Protein AF-A0A8X6SIL1-F1 (afdb_monomer_lite)

InterPro domains:
  IPR036397 Ribonuclease H superfamily [G3DSA:3.30.420.10] (1-82)
  IPR038717 Tc1-like transposase, DDE domain [PF13358] (15-61)

Secondary structure (DSSP, 8-state):
---SSTTS-EEEE----TTTTSHHHHHHHHHTTTTEEEEPPPTT-GGG-HHHHHHHHHHHHHHH-SSPP-SHHHHHHHHH--

Organism: Trichonephila clavipes (NCBI:txid2585209)

Structure (mmCIF, N/CA/C/O backbone):
data_AF-A0A8X6SIL1-F1
#
_entry.id   AF-A0A8X6SIL1-F1
#
loop_
_atom_site.group_PDB
_atom_site.id
_atom_site.type_symbol
_atom_site.label_atom_id
_atom_site.label_alt_id
_atom_site.label_comp_id
_atom_site.label_asym_id
_atom_site.label_entity_id
_atom_site.label_seq_id
_atom_site.pdbx_PDB_ins_code
_atom_site.Cartn_x
_atom_site.Cartn_y
_atom_site.Cartn_z
_atom_site.occupancy
_atom_site.B_iso_or_equiv
_atom_site.auth_seq_id
_atom_site.auth_comp_id
_atom_site.auth_asym_id
_atom_site.auth_atom_id
_atom_site.pdbx_PDB_model_num
ATOM 1 N N . MET A 1 1 ? 1.454 21.012 12.606 1.00 50.75 1 MET A N 1
ATOM 2 C CA . MET A 1 1 ? 0.622 19.858 12.232 1.00 50.75 1 MET A CA 1
ATOM 3 C C . MET A 1 1 ? 0.130 20.133 10.826 1.00 50.75 1 MET A C 1
ATOM 5 O O . MET A 1 1 ? -0.477 21.175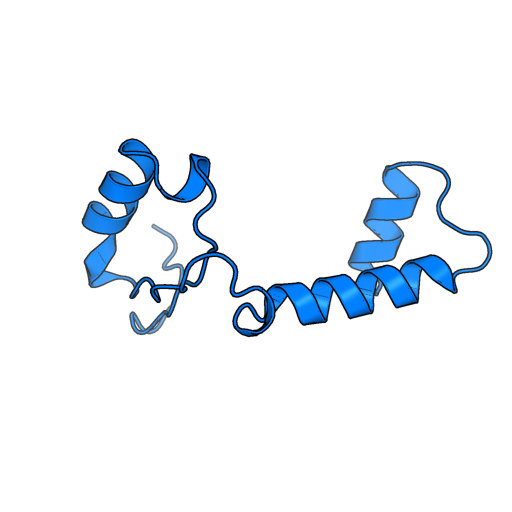 10.619 1.00 50.75 1 MET A O 1
ATOM 9 N N . HIS A 1 2 ? 0.566 19.345 9.845 1.00 57.91 2 HIS A N 1
ATOM 10 C CA . HIS A 1 2 ? 0.124 19.514 8.463 1.00 57.91 2 HIS A CA 1
ATOM 11 C C . HIS A 1 2 ? -1.156 18.696 8.337 1.00 57.91 2 HIS A C 1
ATOM 13 O O . HIS A 1 2 ? -1.102 17.486 8.528 1.00 57.91 2 HIS A O 1
ATOM 19 N N . ILE A 1 3 ? -2.289 19.356 8.107 1.00 60.09 3 ILE A N 1
ATOM 20 C CA . ILE A 1 3 ? -3.571 18.672 7.935 1.00 60.09 3 ILE A CA 1
ATOM 21 C C . ILE A 1 3 ? -3.425 17.761 6.707 1.00 60.09 3 ILE A C 1
ATOM 23 O O . ILE A 1 3 ? -3.045 18.236 5.631 1.00 60.09 3 ILE A O 1
ATOM 27 N N . VAL A 1 4 ? -3.629 16.454 6.889 1.00 66.88 4 VAL A N 1
ATOM 28 C CA . VAL A 1 4 ? -3.478 15.448 5.820 1.00 66.88 4 VAL A CA 1
ATOM 29 C C . VAL A 1 4 ? -4.604 15.600 4.791 1.00 66.88 4 VAL A C 1
ATOM 31 O O . VAL A 1 4 ? -4.357 15.501 3.590 1.00 66.88 4 VAL A O 1
ATOM 34 N N . PHE A 1 5 ? -5.808 15.947 5.254 1.00 77.19 5 PHE A N 1
ATOM 35 C CA . PHE A 1 5 ? -6.977 16.246 4.431 1.00 77.19 5 PHE A CA 1
ATOM 36 C C . PHE A 1 5 ? -7.545 17.615 4.827 1.00 77.19 5 PHE A C 1
ATOM 38 O O . PHE A 1 5 ? -8.187 17.713 5.864 1.00 77.19 5 PHE A O 1
ATOM 45 N N . PRO A 1 6 ? -7.320 18.689 4.045 1.00 72.75 6 PRO A N 1
ATOM 46 C CA . PRO A 1 6 ? -7.606 20.081 4.439 1.00 72.75 6 PRO A CA 1
ATOM 47 C C . PRO A 1 6 ? -9.059 20.414 4.819 1.00 72.75 6 PRO A C 1
ATOM 49 O O . PRO A 1 6 ? -9.341 21.553 5.182 1.00 72.75 6 PRO A O 1
ATOM 52 N N . GLN A 1 7 ? -9.975 19.468 4.629 1.00 78.81 7 GLN A N 1
ATOM 53 C CA . GLN A 1 7 ? -11.419 19.597 4.802 1.00 78.81 7 GLN A CA 1
ATOM 54 C C . GLN A 1 7 ? -11.949 18.696 5.934 1.00 78.81 7 GLN A C 1
ATOM 56 O O . GLN A 1 7 ? -13.158 18.665 6.142 1.00 78.81 7 GLN A O 1
ATOM 61 N N . ASP A 1 8 ? -11.063 17.986 6.652 1.00 74.75 8 ASP A N 1
ATOM 62 C CA . ASP A 1 8 ? -11.379 17.045 7.742 1.00 74.75 8 ASP A CA 1
ATOM 63 C C . ASP A 1 8 ? -12.410 15.956 7.351 1.00 74.75 8 ASP A C 1
ATOM 65 O O . ASP A 1 8 ? -13.087 15.361 8.186 1.00 74.75 8 ASP A O 1
ATOM 69 N N . ASP A 1 9 ? -12.535 15.679 6.049 1.00 82.00 9 ASP A N 1
ATOM 70 C CA . ASP A 1 9 ? -13.445 14.699 5.442 1.00 82.00 9 ASP A CA 1
ATOM 71 C C . ASP A 1 9 ? -12.688 13.566 4.728 1.00 82.00 9 ASP A C 1
ATOM 73 O O . ASP A 1 9 ? -13.248 12.813 3.925 1.00 82.00 9 ASP A O 1
ATOM 77 N N . GLY A 1 10 ? -11.393 13.441 5.026 1.00 90.00 10 GLY A N 1
ATOM 78 C CA . GLY A 1 10 ? -10.518 12.455 4.419 1.00 90.00 10 GLY A CA 1
ATOM 79 C C . GLY A 1 10 ? -11.010 11.029 4.629 1.00 90.00 10 GLY A C 1
ATOM 80 O O . GLY A 1 10 ? -11.439 10.656 5.719 1.00 90.00 10 GLY A O 1
ATOM 81 N N . ILE A 1 11 ? -10.885 10.198 3.596 1.00 92.75 11 ILE A N 1
ATOM 82 C CA . ILE A 1 11 ? -11.073 8.751 3.709 1.00 92.75 11 ILE A CA 1
ATOM 83 C C . ILE A 1 11 ? -9.728 8.083 3.453 1.00 92.75 11 ILE A C 1
ATOM 85 O O . ILE A 1 11 ? -9.175 8.171 2.356 1.00 92.75 11 ILE A O 1
ATOM 89 N N . PHE A 1 12 ? -9.210 7.395 4.465 1.00 93.12 12 PHE A N 1
ATOM 90 C CA . PHE A 1 12 ? -7.993 6.606 4.363 1.00 93.12 12 PHE A CA 1
ATOM 91 C C . PHE A 1 12 ? -8.341 5.129 4.167 1.00 93.12 12 PHE A C 1
ATOM 93 O O . PHE A 1 12 ? -9.060 4.541 4.972 1.00 93.12 12 PHE A O 1
ATOM 100 N N . GLN A 1 13 ? -7.819 4.507 3.112 1.00 94.75 13 GLN A N 1
ATOM 101 C CA . GLN A 1 13 ? -8.020 3.087 2.831 1.00 94.75 13 GLN A CA 1
ATOM 102 C C . GLN A 1 13 ? -6.669 2.365 2.829 1.00 94.75 13 GLN A C 1
ATOM 104 O O . GLN A 1 13 ? -5.720 2.811 2.190 1.00 94.75 13 GLN A O 1
ATOM 109 N N . GLN A 1 14 ? -6.599 1.231 3.527 1.00 94.12 14 GLN A N 1
ATOM 110 C CA . GLN A 1 14 ? -5.440 0.336 3.550 1.00 94.12 14 GLN A CA 1
ATOM 111 C C . GLN A 1 14 ? -5.903 -1.125 3.586 1.00 94.12 14 GLN A C 1
ATOM 113 O O . GLN A 1 14 ? -7.051 -1.415 3.929 1.00 94.12 14 GLN A O 1
ATOM 118 N N . ASP A 1 15 ? -5.011 -2.052 3.238 1.00 93.94 15 ASP A N 1
ATOM 119 C CA . ASP A 1 15 ? -5.278 -3.481 3.385 1.00 93.94 15 ASP A CA 1
ATOM 120 C C . ASP A 1 15 ? -5.140 -3.955 4.849 1.00 93.94 15 ASP A C 1
ATOM 122 O O . ASP A 1 15 ? -4.742 -3.216 5.752 1.00 93.94 15 ASP A O 1
ATOM 126 N N . ASN A 1 16 ? -5.444 -5.233 5.085 1.00 92.88 16 ASN A N 1
ATOM 127 C CA . ASN A 1 16 ? -5.370 -5.849 6.412 1.00 92.88 16 ASN A CA 1
ATOM 128 C C . ASN A 1 16 ? -4.004 -6.496 6.709 1.00 92.88 16 ASN A C 1
ATOM 130 O O . ASN A 1 16 ? -3.936 -7.462 7.481 1.00 92.88 16 ASN A O 1
ATOM 134 N N . ALA A 1 17 ? -2.908 -6.016 6.108 1.00 93.56 17 ALA A N 1
ATOM 135 C CA . ALA A 1 17 ? -1.578 -6.521 6.430 1.00 93.56 17 ALA A CA 1
ATOM 136 C C . ALA A 1 17 ? -1.288 -6.417 7.942 1.00 93.56 17 ALA A C 1
ATOM 138 O O . ALA A 1 17 ? -1.772 -5.534 8.657 1.00 93.56 17 ALA A O 1
ATOM 139 N N . ARG A 1 18 ? -0.464 -7.336 8.466 1.00 96.00 18 ARG A N 1
ATOM 140 C CA . ARG A 1 18 ? -0.166 -7.406 9.911 1.00 96.00 18 ARG A CA 1
ATOM 141 C C . ARG A 1 18 ? 0.433 -6.110 10.467 1.00 96.00 18 ARG A C 1
ATOM 143 O O . ARG A 1 18 ? 0.170 -5.776 11.615 1.00 96.00 18 ARG A O 1
ATOM 150 N N . CYS A 1 19 ? 1.210 -5.380 9.667 1.00 96.25 19 CYS A N 1
ATOM 151 C CA . CYS A 1 19 ? 1.748 -4.076 10.053 1.00 96.25 19 CYS A CA 1
ATOM 152 C C . CYS A 1 19 ? 0.653 -3.006 10.166 1.00 96.25 19 CYS A C 1
ATOM 154 O O . CYS A 1 19 ? 0.649 -2.261 11.137 1.00 96.25 19 CYS A O 1
ATOM 156 N N . HIS A 1 20 ? -0.314 -2.985 9.247 1.00 94.56 20 HIS A N 1
ATOM 157 C CA . HIS A 1 20 ? -1.419 -2.017 9.222 1.00 94.56 20 HIS A CA 1
ATOM 158 C C . HIS A 1 20 ? -2.436 -2.224 10.350 1.00 94.56 20 HIS A C 1
ATOM 160 O O . HIS A 1 20 ? -3.146 -1.303 10.745 1.00 94.56 20 HIS A O 1
ATOM 166 N N . THR A 1 21 ? -2.487 -3.439 10.897 1.00 93.75 21 THR A N 1
ATOM 167 C CA . THR A 1 21 ? -3.386 -3.824 11.993 1.00 93.75 21 THR A CA 1
ATOM 168 C C . THR A 1 21 ? -2.677 -3.919 13.350 1.00 93.75 21 THR A C 1
ATOM 170 O O . THR A 1 21 ? -3.293 -4.325 14.339 1.00 93.75 21 THR A O 1
ATOM 173 N N . ALA A 1 22 ? -1.394 -3.550 13.425 1.00 97.56 22 ALA A N 1
ATOM 174 C CA . ALA A 1 22 ? -0.627 -3.552 14.665 1.00 97.56 22 ALA A CA 1
ATOM 175 C C . ALA A 1 22 ? -1.224 -2.578 15.697 1.00 97.56 22 ALA A C 1
ATOM 177 O O . ALA A 1 22 ? -1.786 -1.543 15.343 1.00 97.56 22 ALA A O 1
ATOM 178 N N . ALA A 1 23 ? -1.066 -2.884 16.989 1.00 98.19 23 ALA A N 1
ATOM 179 C CA . ALA A 1 23 ? -1.632 -2.076 18.073 1.00 98.19 23 ALA A CA 1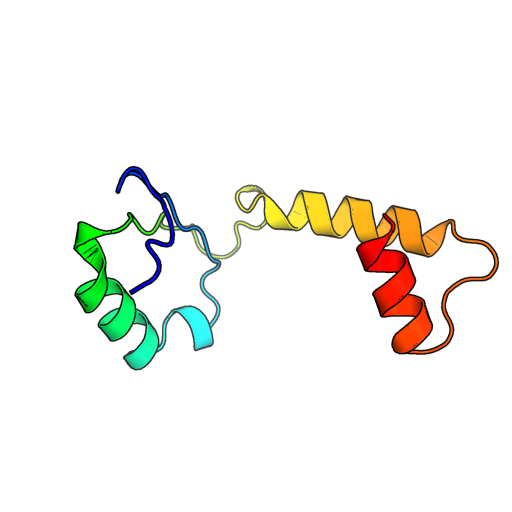
ATOM 180 C C . ALA A 1 23 ? -1.167 -0.611 18.035 1.00 98.19 23 ALA A C 1
ATOM 182 O O . ALA A 1 23 ? -1.973 0.287 18.243 1.00 98.19 23 ALA A O 1
ATOM 183 N N . SER A 1 24 ? 0.105 -0.369 17.705 1.00 97.94 24 SER A N 1
ATOM 184 C CA . SER A 1 24 ? 0.653 0.983 17.560 1.00 97.94 24 SER A CA 1
ATOM 185 C C . SER A 1 24 ? 0.008 1.765 16.414 1.00 97.94 24 SER A C 1
ATOM 187 O O . SER A 1 24 ? -0.213 2.961 16.548 1.00 97.94 24 SER A O 1
ATOM 189 N N . VAL A 1 25 ? -0.318 1.096 15.303 1.00 97.00 25 VAL A N 1
ATOM 190 C CA . VAL A 1 25 ? -0.971 1.729 14.148 1.00 97.00 25 VAL A CA 1
ATOM 191 C C . VAL A 1 25 ? -2.433 2.044 14.464 1.00 97.00 25 VAL A C 1
ATOM 193 O O . VAL A 1 25 ? -2.898 3.138 14.167 1.00 97.00 25 VAL A O 1
ATOM 196 N N . ARG A 1 26 ? -3.143 1.132 15.141 1.00 95.69 26 ARG A N 1
ATOM 197 C CA . ARG A 1 26 ? -4.515 1.389 15.612 1.00 95.69 26 ARG A CA 1
ATOM 198 C C . ARG A 1 26 ? -4.581 2.558 16.592 1.00 95.69 26 ARG A C 1
ATOM 200 O O . ARG A 1 26 ? -5.420 3.427 16.413 1.00 95.69 26 ARG A O 1
ATOM 207 N N . ALA A 1 27 ? -3.665 2.609 17.560 1.00 97.44 27 ALA A N 1
ATOM 208 C CA . ALA A 1 27 ? -3.591 3.714 18.514 1.00 97.44 27 ALA A CA 1
ATOM 209 C C . ALA A 1 27 ? -3.356 5.065 17.815 1.00 97.44 27 ALA A C 1
ATOM 211 O O . ALA A 1 27 ? -3.965 6.060 18.191 1.00 97.44 27 ALA A O 1
ATOM 212 N N . TRP A 1 28 ? -2.526 5.094 16.765 1.00 96.12 28 TRP A N 1
ATOM 213 C CA . TRP A 1 28 ? -2.319 6.305 15.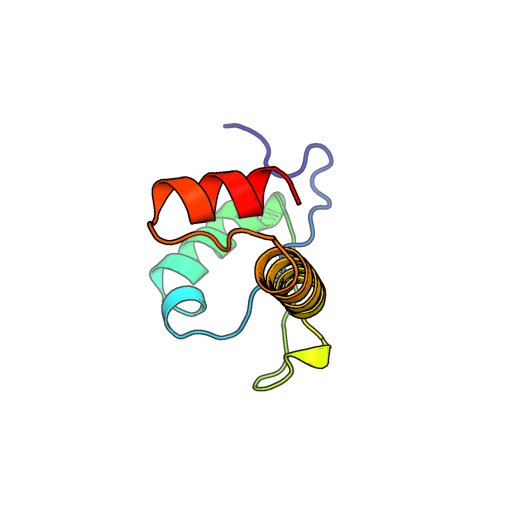968 1.00 96.12 28 TRP A CA 1
ATOM 214 C C . TRP A 1 28 ? -3.598 6.740 15.236 1.00 96.12 28 TRP A C 1
ATOM 216 O O . TRP A 1 28 ? -3.938 7.919 15.265 1.00 96.12 28 TRP A O 1
ATOM 226 N N . PHE A 1 29 ? -4.356 5.805 14.648 1.00 94.50 29 PHE A N 1
ATOM 227 C CA . PHE A 1 29 ? -5.655 6.130 14.042 1.00 94.50 29 PHE A CA 1
ATOM 228 C C . PHE A 1 29 ? -6.687 6.624 15.058 1.00 94.50 29 PHE A C 1
ATOM 230 O O . PHE A 1 29 ? -7.458 7.522 14.743 1.00 94.50 29 PHE A O 1
ATOM 237 N N . GLU A 1 30 ? -6.701 6.073 16.271 1.00 94.94 30 GLU A N 1
ATOM 238 C CA . GLU A 1 30 ? -7.581 6.543 17.349 1.00 94.94 30 GLU A CA 1
ATOM 239 C C . GLU A 1 30 ? -7.234 7.976 17.785 1.00 94.94 30 GLU A C 1
ATOM 241 O O . GLU A 1 30 ? -8.136 8.770 18.049 1.00 94.94 30 GLU A O 1
ATOM 246 N N . GLU A 1 31 ? -5.948 8.336 17.818 1.00 94.88 31 GLU A N 1
ATOM 247 C CA . GLU A 1 31 ? -5.492 9.702 18.118 1.00 94.88 31 GLU A CA 1
ATOM 248 C C . GLU A 1 31 ? -5.916 10.718 17.039 1.00 94.88 31 GLU A C 1
ATOM 250 O O . GLU A 1 31 ? -6.178 11.869 17.374 1.00 94.88 31 GLU A O 1
ATOM 255 N N . HIS A 1 32 ? -6.046 10.288 15.777 1.00 91.25 32 HIS A N 1
ATOM 256 C CA . HIS A 1 32 ? -6.343 11.152 14.620 1.00 91.25 32 HIS A CA 1
ATOM 257 C C . HIS A 1 32 ? -7.767 10.943 14.064 1.00 91.25 32 HIS A C 1
ATOM 259 O O . HIS A 1 32 ? -8.054 11.297 12.921 1.00 91.25 32 HIS A O 1
ATOM 265 N N . GLN A 1 33 ? -8.677 10.357 14.850 1.00 90.81 33 GLN A N 1
ATOM 266 C CA . GLN A 1 33 ? -10.026 9.988 14.387 1.00 90.81 33 GLN A CA 1
ATOM 267 C C . GLN A 1 33 ? -10.901 11.184 13.969 1.00 90.81 33 GLN A C 1
ATOM 269 O O . GLN A 1 33 ? -11.862 11.002 13.225 1.00 90.81 33 GLN A O 1
ATOM 274 N N . ASP A 1 34 ? -10.565 12.390 14.436 1.00 90.25 34 ASP A N 1
ATOM 275 C CA . ASP A 1 34 ? -11.256 13.634 14.082 1.00 90.25 34 ASP A CA 1
ATOM 276 C C . ASP A 1 34 ? -10.728 14.257 12.769 1.00 90.25 34 ASP A C 1
ATOM 278 O O . ASP A 1 34 ? -11.325 15.203 12.266 1.00 90.25 34 ASP A O 1
ATOM 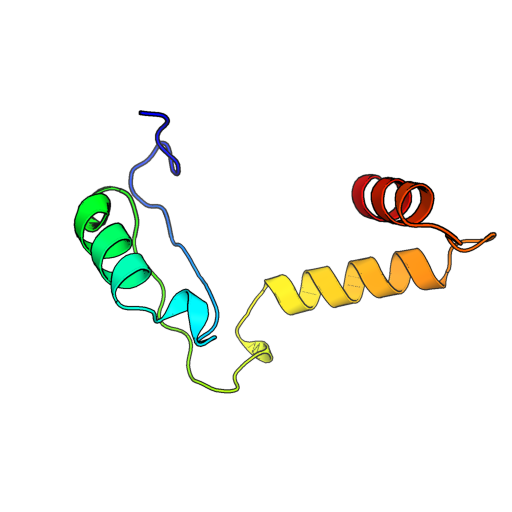282 N N . GLU A 1 35 ? -9.625 13.745 12.203 1.00 90.31 35 GLU A N 1
ATOM 283 C CA . GLU A 1 35 ? -8.989 14.288 10.986 1.00 90.31 35 GLU A CA 1
ATOM 284 C C . GLU A 1 35 ? -9.398 13.550 9.703 1.00 90.31 35 GLU A C 1
ATOM 286 O O . GLU A 1 35 ? -9.353 14.114 8.607 1.00 90.31 35 GLU A O 1
ATOM 291 N N . PHE A 1 36 ? -9.733 12.260 9.809 1.00 91.81 36 PHE A N 1
ATOM 292 C CA . PHE A 1 36 ? -10.150 11.421 8.684 1.00 91.81 36 PHE A CA 1
ATOM 293 C C . PHE A 1 36 ? -10.800 10.117 9.163 1.00 91.81 36 PHE A C 1
ATOM 295 O O . PHE A 1 36 ? -10.617 9.660 10.290 1.00 91.81 36 PHE A O 1
ATOM 302 N N . THR A 1 37 ? -11.518 9.454 8.258 1.00 92.94 37 THR A N 1
ATOM 303 C CA . THR A 1 37 ? -12.129 8.140 8.487 1.00 92.94 37 THR A CA 1
ATOM 304 C C . THR A 1 37 ? -11.305 7.028 7.844 1.00 92.94 37 THR A C 1
ATOM 306 O O . THR A 1 37 ? -10.969 7.096 6.662 1.00 92.94 37 THR A O 1
ATOM 309 N N . VAL A 1 38 ? -11.029 5.952 8.586 1.00 93.38 38 VAL A N 1
ATOM 310 C CA . VAL A 1 38 ? -10.439 4.729 8.018 1.00 93.38 38 VAL A CA 1
ATOM 311 C C . VAL A 1 38 ? -11.537 3.856 7.406 1.00 93.38 38 VAL A C 1
ATOM 313 O O . VAL A 1 38 ? -12.449 3.414 8.105 1.00 93.38 38 VAL A O 1
ATOM 316 N N . LEU A 1 39 ? -11.445 3.572 6.106 1.00 94.38 39 LEU A N 1
ATOM 317 C CA . LEU A 1 39 ? -12.379 2.701 5.396 1.00 94.38 39 LEU A CA 1
ATOM 318 C C . LEU A 1 39 ? -12.016 1.223 5.635 1.00 94.38 39 LEU A C 1
ATOM 320 O O . LEU A 1 39 ? -10.923 0.800 5.248 1.00 94.38 39 LEU A O 1
ATOM 324 N N . PRO A 1 40 ? -12.907 0.405 6.229 1.00 91.56 40 PRO A N 1
ATOM 325 C CA . PRO A 1 40 ? -12.639 -1.013 6.419 1.00 91.56 40 PRO A CA 1
ATOM 326 C C . PRO A 1 40 ? -12.631 -1.747 5.075 1.00 91.56 40 PRO A C 1
ATOM 328 O O . PRO A 1 40 ? -13.582 -1.665 4.298 1.00 91.56 40 PRO A O 1
ATOM 331 N N . LEU A 1 41 ? -11.575 -2.521 4.833 1.00 93.25 41 LEU A N 1
ATOM 332 C CA . LEU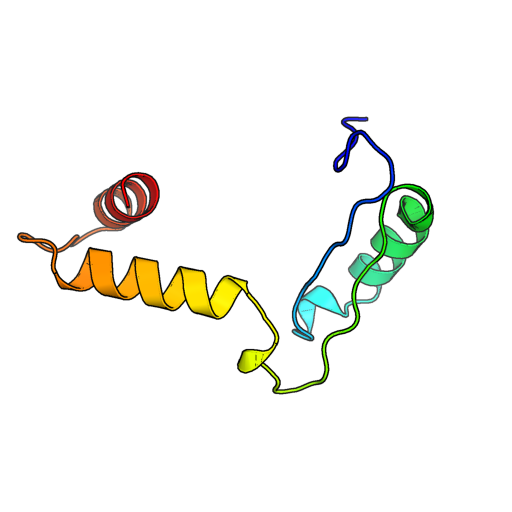 A 1 41 ? -11.474 -3.409 3.680 1.00 93.25 41 LEU A CA 1
ATOM 333 C C . LEU A 1 41 ? -11.743 -4.859 4.117 1.00 93.25 41 LEU A C 1
ATOM 335 O O . LEU A 1 41 ? -11.139 -5.322 5.091 1.00 93.25 41 LEU A O 1
ATOM 339 N N . PRO A 1 42 ? -12.607 -5.619 3.423 1.00 93.88 42 PRO A N 1
ATOM 340 C CA . PRO A 1 42 ? -12.734 -7.048 3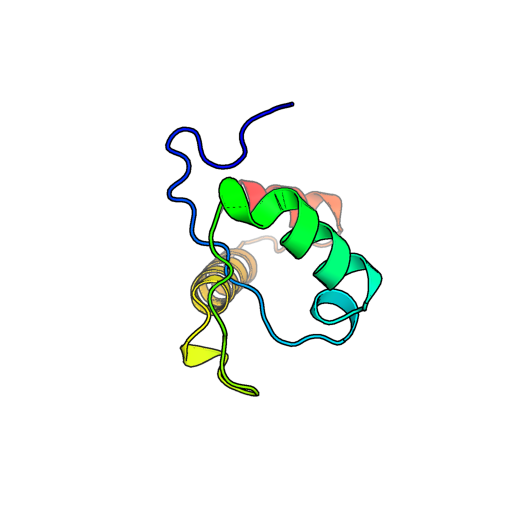.673 1.00 93.88 42 PRO A CA 1
ATOM 341 C C . PRO A 1 42 ? -11.416 -7.785 3.385 1.00 93.88 42 PRO A C 1
ATOM 343 O O . PRO A 1 42 ? -10.640 -7.420 2.501 1.00 93.88 42 PRO A O 1
ATOM 346 N N . ALA A 1 43 ? -11.131 -8.838 4.155 1.00 92.56 43 ALA A N 1
ATOM 347 C CA . ALA A 1 43 ? -9.931 -9.641 3.938 1.00 92.56 43 ALA A CA 1
ATOM 348 C C . ALA A 1 43 ? -9.953 -10.307 2.551 1.00 92.56 43 ALA A C 1
ATOM 350 O O . ALA A 1 43 ? -10.997 -10.768 2.096 1.00 92.56 43 ALA A O 1
ATOM 351 N N . ASN A 1 44 ? -8.782 -10.405 1.913 1.00 92.25 44 ASN A N 1
ATOM 352 C CA . ASN A 1 44 ? -8.607 -11.007 0.585 1.00 92.25 44 ASN A CA 1
ATOM 353 C C . ASN A 1 44 ? -9.468 -10.363 -0.519 1.00 92.25 44 ASN A C 1
ATOM 355 O O . ASN A 1 44 ? -9.904 -11.063 -1.428 1.00 92.25 44 ASN A O 1
ATOM 359 N N . SER A 1 45 ? -9.725 -9.054 -0.442 1.00 95.06 45 SER A N 1
ATOM 360 C CA . SER A 1 45 ? -10.480 -8.304 -1.461 1.00 95.06 45 SER A CA 1
ATOM 361 C C . SER A 1 45 ? -9.602 -7.258 -2.166 1.00 95.06 45 SER A C 1
ATOM 363 O O . SER A 1 45 ? -9.809 -6.057 -1.979 1.00 95.06 45 SER A O 1
ATOM 365 N N . PRO A 1 46 ? -8.573 -7.682 -2.930 1.00 93.81 46 PRO A N 1
ATOM 366 C CA . PRO A 1 46 ? -7.724 -6.754 -3.682 1.00 93.81 46 PRO A CA 1
ATOM 367 C C . PRO A 1 46 ? -8.514 -6.000 -4.762 1.00 93.81 46 PRO A C 1
ATOM 369 O O . PRO A 1 46 ? -8.194 -4.865 -5.087 1.00 93.81 46 PRO A O 1
ATOM 372 N N . ASP A 1 47 ? -9.598 -6.589 -5.265 1.00 95.12 47 ASP A N 1
ATOM 373 C CA . ASP A 1 47 ? -10.535 -5.978 -6.210 1.00 95.12 47 ASP A CA 1
ATOM 374 C C . ASP A 1 47 ? -11.224 -4.715 -5.666 1.00 95.12 47 ASP A C 1
ATOM 376 O O . ASP A 1 47 ? -11.655 -3.862 -6.439 1.00 95.12 47 ASP A O 1
ATOM 380 N N . LEU A 1 48 ? -11.294 -4.572 -4.340 1.00 94.19 48 LEU A N 1
ATOM 381 C CA . LEU A 1 48 ? -11.853 -3.402 -3.663 1.00 94.19 48 LEU A CA 1
ATOM 382 C C . LEU A 1 48 ? -10.791 -2.360 -3.273 1.00 94.19 48 LEU A C 1
ATOM 384 O O . LEU A 1 48 ? -11.141 -1.332 -2.687 1.00 94.19 48 LEU A O 1
ATOM 388 N N . ASN A 1 49 ? -9.510 -2.607 -3.571 1.00 94.62 49 ASN A N 1
ATOM 389 C CA . ASN A 1 49 ? -8.410 -1.697 -3.270 1.00 94.62 49 ASN A CA 1
ATOM 390 C C . ASN A 1 49 ? -7.947 -0.956 -4.544 1.00 94.62 49 ASN A C 1
ATOM 392 O O . ASN A 1 49 ? -7.284 -1.552 -5.396 1.00 94.62 49 ASN A O 1
ATOM 396 N N . PRO A 1 50 ? -8.229 0.355 -4.686 1.00 93.38 50 PRO A N 1
ATOM 397 C CA . PRO A 1 50 ? -7.891 1.121 -5.886 1.00 93.38 50 PRO A CA 1
ATOM 398 C C . PRO A 1 50 ? -6.399 1.127 -6.238 1.00 93.38 50 PRO A C 1
ATOM 400 O O . PRO A 1 50 ? -6.058 1.281 -7.413 1.00 93.38 50 PRO A O 1
ATOM 403 N N . ILE A 1 51 ? -5.503 0.941 -5.258 1.00 95.25 51 ILE A N 1
ATOM 404 C CA . ILE A 1 51 ? -4.056 0.926 -5.516 1.00 95.25 51 ILE A CA 1
ATOM 405 C C . ILE A 1 51 ? -3.645 -0.235 -6.432 1.00 95.25 51 ILE A C 1
ATOM 407 O O . ILE A 1 51 ? -2.683 -0.103 -7.183 1.00 95.25 51 ILE A O 1
ATOM 411 N N . GLU A 1 52 ? -4.397 -1.340 -6.448 1.00 96.00 52 GLU A N 1
ATOM 412 C CA . GLU A 1 52 ? -4.109 -2.497 -7.305 1.00 96.00 52 GLU A CA 1
ATOM 413 C C . GLU A 1 52 ? -4.235 -2.143 -8.793 1.00 96.00 52 GLU A C 1
ATOM 415 O O . GLU A 1 52 ? -3.438 -2.584 -9.624 1.00 96.00 52 GLU A O 1
ATOM 420 N N . HIS A 1 53 ? -5.191 -1.275 -9.143 1.00 95.50 53 HIS A N 1
ATOM 421 C CA . HIS A 1 53 ? -5.324 -0.770 -10.511 1.00 95.50 53 HIS A CA 1
ATOM 422 C C . HIS A 1 53 ? -4.139 0.117 -10.907 1.00 95.50 53 HIS A C 1
ATOM 424 O O . HIS A 1 53 ? -3.667 0.038 -12.045 1.00 95.50 53 HIS A O 1
ATOM 430 N N . LEU A 1 54 ? -3.640 0.935 -9.974 1.00 96.00 54 LEU A N 1
ATOM 431 C CA . LEU A 1 54 ? -2.460 1.765 -10.203 1.00 96.00 54 LEU A CA 1
ATOM 432 C C . LEU A 1 54 ? -1.208 0.898 -10.378 1.00 96.00 54 LEU A C 1
ATOM 434 O O . LEU A 1 54 ? -0.461 1.102 -11.333 1.00 96.00 54 LEU A O 1
ATOM 438 N N . TRP A 1 55 ? -1.017 -0.119 -9.533 1.00 96.81 55 TRP A N 1
ATOM 439 C CA . TRP A 1 55 ? 0.091 -1.065 -9.676 1.00 96.81 55 TRP A CA 1
ATOM 440 C C . TRP A 1 55 ? 0.069 -1.790 -11.017 1.00 96.81 55 TRP A C 1
ATOM 442 O O . TRP A 1 55 ? 1.102 -1.870 -11.681 1.00 96.81 55 TRP A O 1
ATOM 452 N N . TYR A 1 56 ? -1.102 -2.256 -11.457 1.00 96.69 56 TYR A N 1
ATOM 453 C CA . TYR A 1 56 ? -1.253 -2.874 -12.773 1.00 96.69 56 TYR A CA 1
ATOM 454 C C . TYR A 1 56 ? -0.875 -1.918 -13.915 1.00 96.69 56 TYR A C 1
ATOM 456 O O . TYR A 1 56 ? -0.230 -2.324 -14.884 1.00 96.69 56 TYR A O 1
ATOM 464 N N . HIS A 1 57 ? -1.259 -0.644 -13.815 1.00 96.06 57 HIS A N 1
ATOM 465 C CA . HIS A 1 57 ? -0.885 0.362 -14.804 1.00 96.06 57 HIS A CA 1
ATOM 466 C C . HIS A 1 57 ? 0.632 0.598 -14.838 1.00 96.06 57 HIS A C 1
ATOM 468 O O . HIS A 1 57 ? 1.234 0.505 -15.910 1.00 96.06 57 HIS A O 1
ATOM 474 N N . LEU A 1 58 ? 1.250 0.832 -13.677 1.00 96.88 58 LEU A N 1
ATOM 475 C CA . LEU A 1 58 ? 2.689 1.075 -13.550 1.00 96.88 58 LEU A CA 1
ATOM 476 C C . LEU A 1 58 ? 3.519 -0.114 -14.051 1.00 96.88 58 LEU A C 1
ATOM 478 O O . LEU A 1 58 ? 4.461 0.068 -14.822 1.00 96.88 58 LEU A O 1
ATOM 482 N N . ASP A 1 59 ? 3.139 -1.340 -13.683 1.00 96.31 59 ASP A N 1
ATOM 483 C CA . ASP A 1 59 ? 3.795 -2.565 -14.153 1.00 96.31 59 ASP A CA 1
ATOM 484 C C . ASP A 1 59 ? 3.751 -2.670 -15.685 1.00 96.31 59 ASP A C 1
ATOM 486 O O . ASP A 1 59 ? 4.767 -2.959 -16.322 1.00 96.31 59 ASP A O 1
ATOM 490 N N . ARG A 1 60 ? 2.609 -2.348 -16.307 1.00 96.88 60 ARG A N 1
ATOM 491 C CA . ARG A 1 60 ? 2.499 -2.315 -17.771 1.00 96.88 60 ARG A CA 1
ATOM 492 C C . ARG A 1 60 ? 3.412 -1.276 -18.401 1.00 96.88 60 ARG A C 1
ATOM 494 O O . ARG A 1 60 ? 4.052 -1.608 -19.397 1.00 96.88 60 ARG A O 1
ATOM 501 N N . VAL A 1 61 ? 3.461 -0.059 -17.856 1.00 95.38 61 VAL A N 1
ATOM 502 C CA . VAL A 1 61 ? 4.338 1.008 -18.364 1.00 95.38 61 VAL A CA 1
ATOM 503 C C . VAL A 1 61 ? 5.790 0.546 -18.321 1.00 95.38 61 VAL A C 1
ATOM 505 O O . VAL A 1 61 ? 6.445 0.529 -19.359 1.00 95.38 61 VAL A O 1
ATOM 508 N N . VAL A 1 62 ? 6.263 0.059 -17.171 1.00 96.44 62 VAL A N 1
ATOM 509 C CA . VAL A 1 62 ? 7.649 -0.410 -17.010 1.00 96.44 62 VAL A CA 1
ATOM 510 C C . VAL A 1 62 ? 7.975 -1.566 -17.962 1.00 96.44 62 VAL A C 1
ATOM 512 O O . VAL A 1 62 ? 9.055 -1.595 -18.551 1.00 96.44 62 VAL A O 1
ATOM 515 N N . ARG A 1 63 ? 7.047 -2.509 -18.167 1.00 96.06 63 ARG A N 1
ATOM 516 C CA . ARG A 1 63 ? 7.271 -3.668 -19.049 1.00 96.06 63 ARG A CA 1
ATOM 517 C C . ARG A 1 63 ? 7.429 -3.308 -20.522 1.00 96.06 63 ARG A C 1
ATOM 519 O O . ARG A 1 63 ? 8.123 -4.043 -21.223 1.00 96.06 63 ARG A O 1
ATOM 526 N N . ILE A 1 64 ? 6.788 -2.238 -20.993 1.00 96.75 64 ILE A N 1
ATOM 527 C CA . ILE A 1 64 ? 6.872 -1.812 -22.401 1.00 96.75 64 ILE A CA 1
ATOM 528 C C . ILE A 1 64 ? 8.018 -0.829 -22.672 1.00 96.75 64 ILE A C 1
ATOM 530 O O . ILE A 1 64 ? 8.235 -0.482 -23.831 1.00 96.75 64 ILE A O 1
ATOM 534 N N . MET A 1 65 ? 8.734 -0.368 -21.639 1.00 95.75 65 MET A N 1
ATOM 535 C CA . MET A 1 65 ? 9.901 0.500 -21.812 1.00 95.75 65 MET A CA 1
ATOM 536 C C . MET A 1 65 ? 11.028 -0.229 -22.547 1.00 95.75 65 MET A C 1
ATOM 538 O O . MET A 1 65 ? 11.303 -1.399 -22.279 1.00 95.75 65 MET A O 1
ATOM 542 N N . ASP A 1 66 ? 11.711 0.498 -23.429 1.00 95.06 66 ASP A N 1
ATOM 543 C CA . ASP A 1 66 ? 12.899 0.033 -24.137 1.00 95.06 66 ASP A CA 1
ATOM 544 C C . ASP A 1 66 ? 13.991 1.126 -24.105 1.00 95.06 66 ASP A C 1
ATOM 546 O O . ASP A 1 66 ? 13.788 2.202 -24.676 1.00 95.06 66 ASP A O 1
ATOM 550 N N . PRO A 1 67 ? 15.126 0.904 -23.412 1.00 93.44 67 PRO A N 1
ATOM 551 C CA . PRO A 1 67 ? 15.433 -0.273 -22.597 1.00 93.44 67 PRO A CA 1
ATOM 552 C C . PRO A 1 67 ? 14.605 -0.316 -21.300 1.00 93.44 67 PRO A C 1
ATOM 554 O O . PRO A 1 67 ? 14.201 0.717 -20.763 1.00 93.44 67 PRO A O 1
ATOM 557 N N . GLN A 1 68 ? 14.405 -1.516 -20.754 1.00 96.31 68 GLN A N 1
ATOM 558 C CA . GLN A 1 68 ? 13.833 -1.674 -19.415 1.00 96.31 68 GLN A CA 1
ATOM 559 C C . GLN A 1 68 ? 14.807 -1.173 -18.332 1.00 96.31 68 GLN A C 1
ATOM 561 O O . GLN A 1 68 ? 16.025 -1.217 -18.517 1.00 96.31 68 GLN A O 1
ATOM 566 N N . PRO A 1 69 ? 14.308 -0.714 -17.172 1.00 97.12 69 PRO A N 1
ATOM 567 C CA . PRO A 1 69 ? 15.173 -0.344 -16.059 1.00 97.12 69 PRO A CA 1
ATOM 568 C C . PRO A 1 69 ? 15.944 -1.561 -15.525 1.00 97.12 69 PRO A C 1
ATOM 570 O O . PRO A 1 69 ? 15.370 -2.613 -15.244 1.00 97.12 69 PRO A O 1
ATOM 573 N N . HIS A 1 70 ? 17.255 -1.406 -15.338 1.00 97.00 70 HIS A N 1
ATOM 574 C CA . HIS A 1 70 ? 18.165 -2.476 -14.907 1.00 97.00 70 HIS A CA 1
ATOM 575 C C . HIS A 1 70 ? 18.794 -2.228 -13.528 1.00 97.00 70 HIS A C 1
ATOM 577 O O . HIS A 1 70 ? 19.615 -3.015 -13.058 1.00 97.00 70 HIS A O 1
ATOM 583 N N . ASN A 1 71 ? 18.432 -1.129 -12.867 1.00 97.56 71 ASN A N 1
ATOM 584 C CA . ASN A 1 71 ? 18.825 -0.829 -11.496 1.00 97.56 71 ASN A CA 1
ATOM 585 C C . ASN A 1 71 ? 17.733 -0.019 -10.780 1.00 97.56 71 ASN A C 1
ATOM 587 O O . ASN A 1 71 ? 16.792 0.468 -11.406 1.00 97.56 71 ASN A O 1
ATOM 591 N N . LEU A 1 72 ? 17.872 0.131 -9.460 1.00 97.94 72 LEU A N 1
ATOM 592 C CA . LEU A 1 72 ? 16.871 0.794 -8.618 1.00 97.94 72 LEU A CA 1
ATOM 593 C C . LEU A 1 72 ? 16.641 2.263 -8.990 1.00 97.94 72 LEU A C 1
ATOM 595 O O . LEU A 1 72 ? 15.508 2.722 -8.921 1.00 97.94 72 LEU A O 1
ATOM 599 N N . VAL A 1 73 ? 17.685 2.984 -9.412 1.00 98.06 73 VAL A N 1
ATOM 600 C CA . VAL A 1 73 ? 17.564 4.397 -9.806 1.00 98.06 73 VAL A CA 1
ATOM 601 C C . VAL A 1 73 ? 16.728 4.516 -11.075 1.00 98.06 73 VAL A C 1
ATOM 603 O O . VAL A 1 73 ? 15.784 5.294 -11.119 1.00 98.06 73 VAL A O 1
ATOM 606 N N . GLN A 1 74 ? 17.022 3.692 -12.082 1.00 97.19 74 GLN A N 1
ATOM 607 C CA . GLN A 1 74 ? 16.257 3.665 -13.328 1.00 97.19 74 GLN A CA 1
ATOM 608 C C . GLN A 1 74 ? 14.802 3.250 -13.096 1.00 97.19 74 GLN A C 1
ATOM 610 O O . GLN A 1 74 ? 13.911 3.824 -13.713 1.00 97.19 74 GLN A O 1
ATOM 615 N N . LEU A 1 75 ? 14.554 2.283 -12.204 1.00 97.06 75 LEU A N 1
ATOM 616 C CA . LEU A 1 75 ? 13.194 1.867 -11.863 1.00 97.06 75 LEU A CA 1
ATOM 617 C C . LEU A 1 75 ? 12.425 2.987 -11.152 1.00 97.06 75 LEU A C 1
ATOM 619 O O . LEU A 1 75 ? 11.281 3.240 -11.507 1.00 97.06 75 LEU A O 1
ATOM 623 N N . ALA A 1 76 ? 13.046 3.681 -10.195 1.00 96.81 76 ALA A N 1
ATOM 624 C CA . ALA A 1 76 ? 12.417 4.813 -9.516 1.00 96.81 76 ALA A CA 1
ATOM 625 C C . ALA A 1 76 ? 12.058 5.928 -10.509 1.00 96.81 76 ALA A C 1
ATOM 627 O O . ALA A 1 76 ? 10.904 6.336 -10.570 1.00 96.81 76 ALA A O 1
ATOM 628 N N . THR A 1 77 ? 13.003 6.330 -11.368 1.00 95.56 77 THR A N 1
ATOM 629 C CA . THR A 1 77 ? 12.747 7.329 -12.418 1.00 95.56 77 THR A CA 1
ATOM 630 C C . THR A 1 77 ? 11.638 6.889 -13.376 1.00 95.56 77 THR A C 1
ATOM 632 O O . THR A 1 77 ? 10.810 7.710 -13.764 1.00 95.56 77 THR A O 1
ATOM 635 N N . ALA A 1 78 ? 11.595 5.606 -13.748 1.00 95.12 78 ALA A N 1
ATOM 636 C CA . ALA A 1 78 ? 10.541 5.057 -14.597 1.00 95.12 78 ALA A CA 1
ATOM 637 C C . ALA A 1 78 ? 9.157 5.140 -13.938 1.00 95.12 78 ALA A C 1
ATOM 639 O O . ALA A 1 78 ? 8.202 5.541 -14.593 1.00 95.12 78 ALA A O 1
ATOM 640 N N . LEU A 1 79 ? 9.055 4.798 -12.650 1.00 95.81 79 LEU A N 1
ATOM 641 C CA . LEU A 1 79 ? 7.801 4.858 -11.894 1.00 95.81 79 LEU A CA 1
ATOM 642 C C . LEU A 1 79 ? 7.339 6.300 -11.638 1.00 95.81 79 LEU A C 1
ATOM 644 O O . LEU A 1 79 ? 6.143 6.556 -11.653 1.00 95.81 79 LEU A O 1
ATOM 648 N N . GLU A 1 80 ? 8.266 7.237 -11.430 1.00 94.50 80 GLU A N 1
ATOM 649 C CA . GLU A 1 80 ? 7.965 8.667 -11.247 1.00 94.50 80 GLU A CA 1
ATOM 650 C C . GLU A 1 80 ? 7.526 9.366 -12.543 1.00 94.50 80 GLU A C 1
ATOM 652 O O . GLU A 1 80 ? 6.873 10.406 -12.489 1.00 94.50 80 GLU A O 1
ATOM 657 N N . SER A 1 81 ? 7.906 8.816 -13.700 1.00 88.38 81 SER A N 1
ATOM 658 C CA . SER A 1 81 ? 7.622 9.394 -15.023 1.00 88.38 81 SER A CA 1
ATOM 659 C C . SER A 1 81 ? 6.443 8.734 -15.750 1.00 88.38 81 SER A C 1
ATOM 661 O O . SER A 1 81 ? 6.126 9.158 -16.863 1.00 88.38 81 SER A O 1
ATOM 663 N N . ALA A 1 82 ? 5.863 7.675 -15.174 1.00 84.62 82 ALA A N 1
ATOM 664 C CA . ALA A 1 82 ? 4.712 6.943 -15.707 1.00 84.62 82 ALA A CA 1
ATOM 665 C C . ALA A 1 82 ? 3.404 7.709 -15.465 1.00 84.62 82 ALA A C 1
ATOM 667 O O . ALA A 1 82 ? 2.581 7.748 -16.409 1.00 84.62 82 ALA A O 1
#

Sequence (82 aa):
MHIVFPQDDGIFQQDNARCHTAASVRAWFEEHQDEFTVLPLPANSPDLNPIEHLWYHLDRVVRIMDPQPHNLVQLATALESA

Radius of gyration: 16.89 Å; chains: 1; bounding box: 32×31×43 Å

Foldseek 3Di:
DPQPDPVLAAEAEDAPPPVCPDPVNVVVCVVCVSRYHYDDDDHPPVVPPVVVVVVVVLVVQQVPDVVHDPDPVSSVVSSVVD

pLDDT: mean 91.9, std 9.01, range [50.75, 98.19]